Protein AF-A0A1I7TS75-F1 (afdb_monomer_lite)

Secondary structure (DSSP, 8-state):
---PPP---GGG---TTT-TT-------EEEEEETTEEEEEE--GGG-S-HHHHHHHHTTS---TT--

Organism: NCBI:txid1561998

Foldseek 3Di:
DDDDDDDDDPVNDDPLVPPPPDPNLQFDWDWDDDDNDTDIDTLPCVPDPDNVVSCVVCVVPDDDPPSD

Radius of gyration: 16.68 Å; chains: 1; bounding box: 45×33×40 Å

Structure (mmCIF, N/CA/C/O backbone):
data_AF-A0A1I7TS75-F1
#
_entry.id   AF-A0A1I7TS75-F1
#
loop_
_atom_site.group_PDB
_atom_site.id
_atom_site.type_symbol
_atom_site.label_atom_id
_atom_site.label_alt_id
_atom_site.label_comp_id
_atom_site.label_asym_id
_atom_site.label_entity_id
_atom_site.label_seq_id
_atom_site.pdbx_PDB_ins_code
_atom_site.Cartn_x
_atom_site.Cartn_y
_atom_site.Cartn_z
_atom_site.occupancy
_atom_site.B_iso_or_equiv
_atom_site.auth_seq_id
_atom_site.auth_comp_id
_atom_site.auth_asym_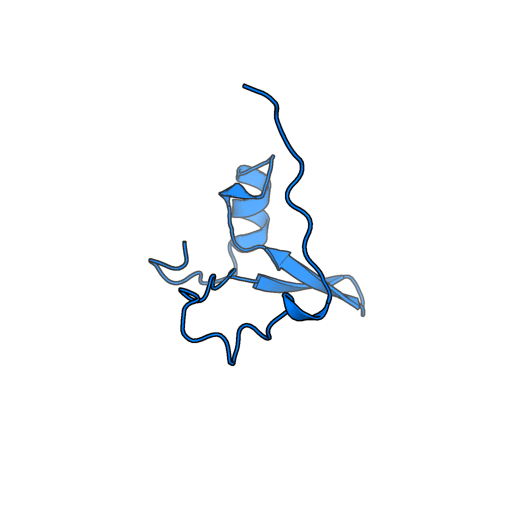id
_atom_site.auth_atom_id
_atom_site.pdbx_PDB_model_num
ATOM 1 N N . MET A 1 1 ? 25.479 21.312 -10.064 1.00 54.22 1 MET A N 1
ATOM 2 C CA . MET A 1 1 ? 24.695 20.150 -10.536 1.00 54.22 1 MET A CA 1
ATOM 3 C C . MET A 1 1 ? 23.302 20.651 -10.910 1.00 54.22 1 MET A C 1
ATOM 5 O O . MET A 1 1 ? 22.554 21.033 -10.019 1.00 54.22 1 MET A O 1
ATOM 9 N N . GLN A 1 2 ? 22.989 20.791 -12.202 1.00 60.31 2 GLN A N 1
ATOM 10 C CA . GLN A 1 2 ? 21.647 21.207 -12.633 1.00 60.31 2 GLN A CA 1
ATOM 11 C C . GLN A 1 2 ? 20.691 20.023 -12.453 1.00 60.31 2 GLN A C 1
ATOM 13 O O . GLN A 1 2 ? 20.897 18.971 -13.052 1.00 60.31 2 GLN A O 1
ATOM 18 N N . LYS A 1 3 ? 19.673 20.173 -11.600 1.00 62.50 3 LYS A N 1
ATOM 19 C CA . LYS A 1 3 ? 18.607 19.175 -11.454 1.00 62.50 3 LYS A CA 1
ATOM 20 C C . LYS A 1 3 ? 17.702 19.280 -12.681 1.00 62.50 3 LYS A C 1
ATOM 22 O O . LYS A 1 3 ? 16.940 20.234 -12.795 1.00 62.50 3 LYS A O 1
ATOM 27 N N . GLN A 1 4 ? 17.821 18.342 -13.613 1.00 72.94 4 GLN A N 1
ATOM 28 C CA . GLN A 1 4 ? 16.886 18.219 -14.729 1.00 72.94 4 GLN A CA 1
ATOM 29 C C . GLN A 1 4 ? 15.744 17.292 -14.312 1.00 72.94 4 GLN A C 1
ATOM 31 O O . GLN A 1 4 ? 15.981 16.235 -13.729 1.00 72.94 4 GLN A O 1
ATOM 36 N N . ALA A 1 5 ? 14.505 17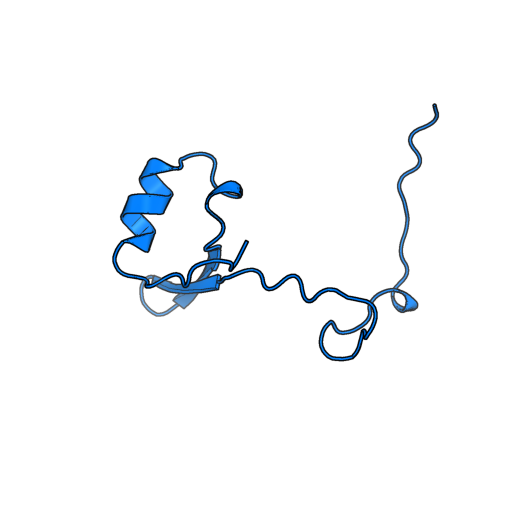.697 -14.586 1.00 71.12 5 ALA A N 1
ATOM 37 C CA . ALA A 1 5 ? 13.361 16.811 -14.434 1.00 71.12 5 ALA A CA 1
ATOM 38 C C . ALA A 1 5 ? 13.405 15.773 -15.560 1.00 71.12 5 ALA A C 1
ATOM 40 O O . ALA A 1 5 ? 13.345 16.138 -16.737 1.00 71.12 5 ALA A O 1
ATOM 41 N N . LEU A 1 6 ? 13.528 14.496 -15.199 1.00 78.25 6 LEU A N 1
ATOM 42 C CA . LEU A 1 6 ? 13.382 13.397 -16.147 1.00 78.25 6 LEU A CA 1
ATOM 43 C C . LEU A 1 6 ? 11.952 13.433 -16.700 1.00 78.25 6 LEU A C 1
ATOM 45 O O . LEU A 1 6 ? 10.987 13.501 -15.938 1.00 78.25 6 LEU A O 1
ATOM 49 N N . ARG A 1 7 ? 11.824 13.450 -18.027 1.00 83.31 7 ARG A N 1
ATOM 50 C CA . ARG A 1 7 ? 10.539 13.377 -18.729 1.00 83.31 7 ARG A CA 1
ATOM 51 C C . ARG A 1 7 ? 10.392 11.970 -19.289 1.00 83.31 7 ARG A C 1
ATOM 53 O O . ARG A 1 7 ? 11.365 11.434 -19.807 1.00 83.31 7 ARG A O 1
ATOM 60 N N . PHE A 1 8 ? 9.192 11.418 -19.203 1.00 83.94 8 PHE A N 1
ATOM 61 C CA . PHE A 1 8 ? 8.828 10.167 -19.859 1.00 83.94 8 PHE A CA 1
ATOM 62 C C . PHE A 1 8 ? 7.662 10.419 -20.817 1.00 83.94 8 PHE A C 1
ATOM 64 O O . PHE A 1 8 ? 6.896 11.375 -20.662 1.00 83.94 8 PHE A O 1
ATOM 71 N N . THR A 1 9 ? 7.568 9.584 -21.838 1.00 87.06 9 THR A N 1
ATOM 72 C CA . THR A 1 9 ? 6.532 9.591 -22.867 1.00 87.06 9 THR A CA 1
ATOM 73 C C . THR A 1 9 ? 5.557 8.442 -22.636 1.00 87.06 9 THR A C 1
ATOM 75 O O . THR A 1 9 ? 5.801 7.554 -21.822 1.00 87.06 9 THR A O 1
ATOM 78 N N . SER A 1 10 ? 4.438 8.425 -23.363 1.00 85.50 10 SER A N 1
ATOM 79 C CA . SER A 1 10 ? 3.499 7.298 -23.308 1.00 85.50 10 SER A C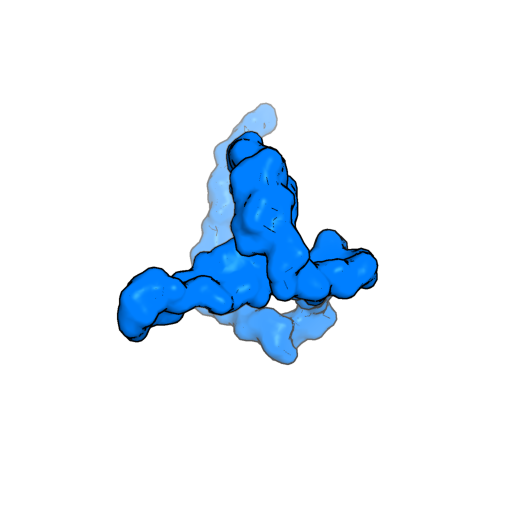A 1
ATOM 80 C C . SER A 1 10 ? 4.121 5.978 -23.771 1.00 85.50 10 SER A C 1
ATOM 82 O O . SER A 1 10 ? 3.686 4.928 -23.319 1.00 85.50 10 S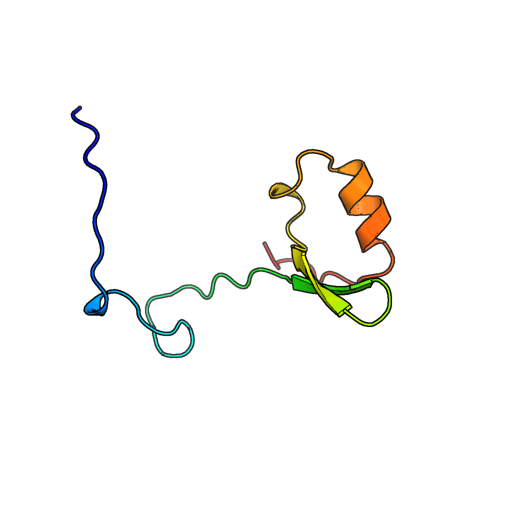ER A O 1
ATOM 84 N N . ALA A 1 11 ? 5.139 6.021 -24.636 1.00 85.19 11 ALA A N 1
ATOM 85 C CA . ALA A 1 11 ? 5.866 4.831 -25.074 1.00 85.19 11 ALA A CA 1
ATOM 86 C C . ALA A 1 11 ? 6.749 4.235 -23.965 1.00 85.19 11 ALA A C 1
ATOM 88 O O . ALA A 1 11 ? 7.037 3.044 -23.992 1.00 85.19 11 ALA A O 1
ATOM 89 N N . ASP A 1 12 ? 7.133 5.047 -22.977 1.00 81.38 12 ASP A N 1
ATOM 90 C CA . ASP A 1 12 ? 7.909 4.606 -21.816 1.00 81.38 12 ASP A CA 1
ATOM 91 C C . ASP A 1 12 ? 7.016 3.975 -20.726 1.00 81.38 12 ASP A C 1
ATOM 93 O O . ASP A 1 12 ? 7.515 3.438 -19.738 1.00 81.38 12 ASP A O 1
ATOM 97 N N . VAL A 1 13 ? 5.685 4.032 -20.885 1.00 81.06 13 VAL A N 1
ATOM 98 C CA . VAL A 1 13 ? 4.719 3.412 -19.969 1.00 81.06 13 VAL A CA 1
ATOM 99 C C . VAL A 1 13 ? 4.481 1.966 -20.401 1.00 81.06 13 VAL A C 1
ATOM 101 O O . VAL A 1 13 ? 3.670 1.686 -21.281 1.00 81.06 13 VAL A O 1
ATOM 104 N N . ILE A 1 14 ? 5.195 1.042 -19.763 1.00 78.19 14 ILE A N 1
ATOM 105 C CA . ILE A 1 14 ? 5.088 -0.401 -20.002 1.00 78.19 14 ILE A CA 1
ATOM 106 C C . ILE A 1 14 ? 4.291 -1.038 -18.857 1.00 78.19 14 ILE A C 1
ATOM 108 O O . ILE A 1 14 ? 4.448 -0.663 -17.695 1.00 78.19 14 ILE A O 1
ATOM 112 N N . ASP A 1 15 ? 3.430 -2.008 -19.172 1.00 74.00 15 ASP A N 1
ATOM 113 C CA . ASP A 1 15 ? 2.729 -2.786 -18.149 1.00 74.00 15 ASP A CA 1
ATOM 114 C C . ASP A 1 15 ? 3.740 -3.620 -17.336 1.00 74.00 15 ASP A C 1
ATOM 116 O O . ASP A 1 15 ? 4.573 -4.357 -17.874 1.00 74.00 15 ASP A O 1
ATOM 120 N N . ALA A 1 16 ? 3.656 -3.510 -16.011 1.00 67.06 16 ALA A N 1
ATOM 121 C CA . ALA A 1 16 ? 4.514 -4.224 -15.073 1.00 67.06 16 ALA A CA 1
ATOM 122 C C . ALA A 1 16 ? 4.418 -5.760 -15.197 1.00 67.06 16 ALA A C 1
ATOM 124 O O . ALA A 1 16 ? 5.315 -6.470 -14.742 1.00 67.06 16 ALA A O 1
ATOM 125 N N . ALA A 1 17 ? 3.351 -6.294 -15.800 1.00 67.56 17 ALA A N 1
ATOM 126 C CA . ALA A 1 17 ? 3.208 -7.715 -16.100 1.00 67.56 17 ALA A CA 1
ATOM 127 C C . ALA A 1 17 ? 4.121 -8.187 -17.245 1.00 67.56 17 ALA A C 1
ATOM 129 O O . ALA A 1 17 ? 4.489 -9.363 -17.270 1.00 67.56 17 ALA A O 1
ATOM 130 N N . VAL A 1 18 ? 4.485 -7.294 -18.172 1.00 71.81 18 VAL A N 1
ATOM 131 C CA . VAL A 1 18 ? 5.263 -7.613 -19.383 1.00 71.81 18 VAL A CA 1
ATOM 132 C C . VAL A 1 18 ? 6.668 -7.014 -19.385 1.00 71.81 18 VAL A C 1
ATOM 134 O O . VAL A 1 18 ? 7.471 -7.416 -20.219 1.00 71.81 18 VAL A O 1
ATOM 137 N N . ALA A 1 19 ? 6.986 -6.103 -18.458 1.00 69.75 19 ALA A N 1
ATOM 138 C CA . ALA A 1 19 ? 8.326 -5.548 -18.270 1.00 69.75 19 ALA A CA 1
ATOM 139 C C . ALA A 1 19 ? 9.254 -6.573 -17.568 1.00 69.75 19 ALA A C 1
ATOM 141 O O . ALA A 1 19 ? 9.161 -6.746 -16.350 1.00 69.75 19 ALA A O 1
ATOM 142 N N . PRO A 1 20 ? 10.170 -7.255 -18.286 1.00 60.03 20 PRO A N 1
ATOM 143 C CA . PRO A 1 20 ? 10.991 -8.332 -17.719 1.00 60.03 20 PRO A CA 1
ATOM 144 C C . PRO A 1 20 ? 12.142 -7.812 -16.844 1.00 60.03 20 PRO A C 1
ATOM 146 O O . PRO A 1 20 ? 12.694 -8.544 -16.027 1.00 60.03 20 PRO A O 1
ATOM 149 N N . GLU A 1 21 ? 12.497 -6.542 -17.015 1.00 60.31 21 GLU A N 1
ATOM 150 C CA . GLU A 1 21 ? 13.560 -5.838 -16.296 1.00 60.31 21 GLU A CA 1
ATOM 151 C C . GLU A 1 21 ? 13.102 -5.229 -14.963 1.00 60.31 21 GLU A C 1
ATOM 153 O O . GLU A 1 21 ? 13.925 -4.838 -14.132 1.00 60.31 21 GLU A O 1
ATOM 158 N N . MET A 1 22 ? 11.792 -5.212 -14.702 1.00 53.59 22 MET A N 1
ATOM 159 C CA . MET A 1 22 ? 11.271 -4.828 -13.399 1.00 53.59 22 MET A CA 1
ATOM 160 C C . MET A 1 22 ? 11.458 -5.978 -12.407 1.00 53.59 22 MET A C 1
ATOM 162 O O . MET A 1 22 ? 10.770 -6.998 -12.465 1.00 53.59 22 MET A O 1
ATOM 166 N N . LYS A 1 23 ? 12.307 -5.765 -11.392 1.00 55.59 23 LYS A N 1
ATOM 167 C CA . LYS A 1 23 ? 12.036 -6.349 -10.071 1.00 55.59 23 LYS A CA 1
ATOM 168 C C . LYS A 1 23 ? 10.620 -5.906 -9.727 1.00 55.59 23 LYS A C 1
ATOM 170 O O . LYS A 1 23 ? 10.421 -4.715 -9.504 1.00 55.59 23 LYS A O 1
ATOM 175 N N . LYS A 1 24 ? 9.636 -6.810 -9.801 1.00 54.56 24 LYS A N 1
ATOM 176 C CA . LYS A 1 24 ? 8.239 -6.491 -9.486 1.00 54.56 24 LYS A CA 1
ATOM 177 C C 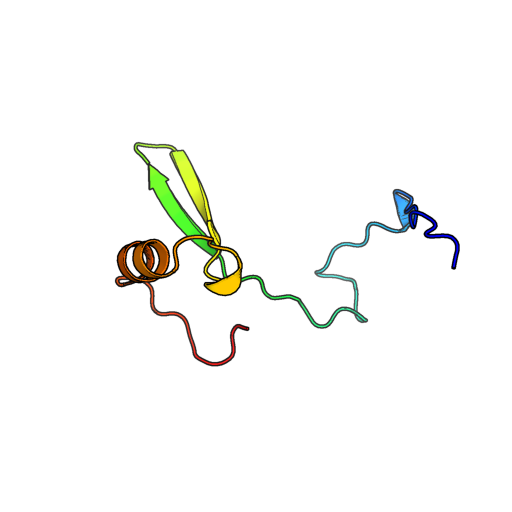. LYS A 1 24 ? 8.229 -5.798 -8.130 1.00 54.56 24 LYS A C 1
ATOM 179 O O . LYS A 1 24 ? 8.462 -6.451 -7.118 1.00 54.56 24 LYS A O 1
ATOM 184 N N . VAL A 1 25 ? 8.016 -4.483 -8.126 1.00 56.72 25 VAL A N 1
ATOM 185 C CA . VAL A 1 25 ? 7.780 -3.731 -6.898 1.00 56.72 25 VAL A CA 1
ATOM 186 C C . VAL A 1 25 ? 6.387 -4.152 -6.476 1.00 56.72 25 VAL A C 1
ATOM 188 O O . VAL A 1 25 ? 5.381 -3.640 -6.967 1.00 56.72 25 VAL A O 1
ATOM 191 N N . TRP A 1 26 ? 6.332 -5.217 -5.687 1.00 59.31 26 TRP A N 1
ATOM 192 C CA . TRP A 1 26 ? 5.087 -5.759 -5.190 1.00 59.31 26 TRP A CA 1
ATOM 193 C C . TRP A 1 26 ? 4.674 -4.871 -4.031 1.00 59.31 26 TRP A C 1
ATOM 195 O O . TRP A 1 26 ? 5.048 -5.134 -2.901 1.00 59.31 26 TRP A O 1
ATOM 205 N N . ILE A 1 27 ? 3.976 -3.772 -4.324 1.00 69.00 27 ILE A N 1
ATOM 206 C CA . ILE A 1 27 ? 3.456 -2.903 -3.269 1.00 69.00 27 ILE A CA 1
ATOM 207 C C . ILE A 1 27 ? 2.336 -3.692 -2.589 1.00 69.00 27 ILE A C 1
ATOM 209 O O . ILE A 1 27 ? 1.309 -3.941 -3.232 1.00 69.00 27 ILE A O 1
ATOM 213 N N . PRO A 1 28 ? 2.509 -4.134 -1.333 1.00 74.06 28 PRO A N 1
ATOM 214 C CA . PRO A 1 28 ? 1.471 -4.887 -0.663 1.00 74.06 28 PRO A CA 1
ATOM 215 C C . PRO A 1 28 ? 0.299 -3.925 -0.420 1.00 74.06 28 PRO A C 1
ATOM 217 O O . PRO A 1 28 ? 0.474 -2.846 0.141 1.00 74.06 28 PRO A O 1
ATOM 220 N N . LEU A 1 29 ? -0.897 -4.274 -0.898 1.00 82.50 29 LEU A N 1
ATOM 221 C CA . LEU A 1 29 ? -2.106 -3.462 -0.741 1.00 82.50 29 LEU A CA 1
ATOM 222 C C . LEU A 1 29 ? -3.191 -4.281 -0.036 1.00 82.50 29 LEU A C 1
ATOM 224 O O . LEU A 1 29 ? -3.432 -5.436 -0.382 1.00 82.50 29 LEU A O 1
ATOM 228 N N . ALA A 1 30 ? -3.892 -3.661 0.908 1.00 83.50 30 ALA A N 1
ATOM 229 C CA . ALA A 1 30 ? -5.117 -4.183 1.501 1.00 83.50 30 ALA A CA 1
ATOM 230 C C . ALA A 1 30 ? -6.342 -3.477 0.913 1.00 83.50 30 ALA A C 1
ATOM 232 O O . ALA A 1 30 ? -6.296 -2.295 0.576 1.00 83.50 30 ALA A O 1
ATOM 233 N N . THR A 1 31 ? -7.464 -4.192 0.825 1.00 84.56 31 THR A N 1
ATOM 234 C CA . THR A 1 31 ? -8.762 -3.586 0.500 1.00 84.56 31 THR A CA 1
ATOM 235 C C . THR A 1 31 ? -9.558 -3.396 1.783 1.00 84.56 31 THR A C 1
ATOM 237 O O . THR A 1 31 ? -9.901 -4.369 2.451 1.00 84.56 31 THR A O 1
ATOM 240 N N . ALA A 1 32 ? -9.878 -2.150 2.114 1.00 84.69 32 ALA A N 1
ATOM 241 C CA . ALA A 1 32 ? -10.815 -1.814 3.176 1.00 84.69 32 ALA A CA 1
ATOM 242 C C . ALA A 1 32 ? -12.158 -1.392 2.579 1.00 84.69 32 ALA A C 1
ATOM 244 O O . ALA A 1 32 ? -12.213 -0.756 1.528 1.00 84.69 32 ALA A O 1
ATOM 245 N N . PHE A 1 33 ? -13.254 -1.707 3.264 1.00 84.75 33 PHE A N 1
ATOM 246 C CA . PHE A 1 33 ? -14.588 -1.261 2.871 1.00 84.75 33 PHE A CA 1
ATOM 247 C C . PHE A 1 33 ? -15.063 -0.170 3.824 1.00 84.75 33 PHE A C 1
ATOM 249 O O . PHE A 1 33 ? -15.309 -0.424 5.001 1.00 84.75 33 PHE A O 1
ATOM 256 N N . VAL A 1 34 ? -15.215 1.050 3.308 1.00 83.12 34 VAL A N 1
ATOM 257 C CA . VAL A 1 34 ? -15.820 2.164 4.047 1.00 83.12 34 VAL A CA 1
ATOM 258 C C . VAL A 1 34 ? -17.243 2.337 3.521 1.00 83.12 34 VAL A C 1
ATOM 260 O O . VAL A 1 34 ? -17.474 2.832 2.413 1.00 83.12 34 VAL A O 1
ATOM 263 N N . GLY A 1 35 ? -18.218 1.834 4.281 1.00 87.00 35 GLY A N 1
ATOM 264 C CA . GLY A 1 35 ? -19.588 1.672 3.794 1.00 87.00 35 GLY A CA 1
ATOM 265 C C . GLY A 1 35 ? -19.648 0.649 2.653 1.00 87.00 35 GLY A C 1
ATOM 266 O O . GLY A 1 35 ? -19.317 -0.514 2.848 1.00 87.00 35 GLY A O 1
ATOM 267 N N . LYS A 1 36 ? -20.064 1.077 1.452 1.00 88.75 36 LYS A N 1
ATOM 268 C CA . LYS A 1 36 ? -20.128 0.229 0.238 1.00 88.75 36 LYS A CA 1
ATOM 269 C C . LYS A 1 36 ? -19.014 0.519 -0.776 1.00 88.75 36 LYS A C 1
ATOM 271 O O . LYS A 1 36 ? -19.100 0.074 -1.917 1.00 88.75 36 LYS A O 1
ATOM 276 N N . LYS A 1 37 ? -18.007 1.312 -0.398 1.00 86.12 37 LYS A N 1
ATOM 277 C CA . LYS A 1 37 ? -16.923 1.716 -1.299 1.00 86.12 37 LYS A CA 1
ATOM 278 C C . LYS A 1 37 ? -15.626 0.995 -0.919 1.00 86.12 37 LYS A C 1
ATOM 280 O O . LYS A 1 37 ? -15.215 1.114 0.238 1.00 86.12 37 LYS A O 1
ATOM 285 N N . PRO A 1 38 ? -14.993 0.262 -1.853 1.00 90.31 38 PRO A N 1
ATOM 286 C CA . PRO A 1 38 ? -13.673 -0.305 -1.625 1.00 90.31 38 PRO A CA 1
ATOM 287 C C . PRO A 1 38 ? -12.614 0.802 -1.676 1.00 90.31 38 PRO A C 1
ATOM 289 O O . PRO A 1 38 ? -12.652 1.673 -2.546 1.00 90.31 38 PRO A O 1
ATOM 292 N N . LEU A 1 39 ? -11.670 0.755 -0.744 1.00 85.94 39 LEU A N 1
ATOM 293 C CA . LEU A 1 39 ? -10.500 1.619 -0.676 1.00 85.94 39 LEU A CA 1
ATOM 294 C C . LEU A 1 39 ? -9.249 0.744 -0.632 1.00 85.94 39 LEU A C 1
ATOM 296 O O . LEU A 1 39 ? -9.184 -0.202 0.153 1.00 85.94 39 LEU A O 1
ATOM 300 N N . LEU A 1 40 ? -8.258 1.075 -1.457 1.00 85.75 40 LEU A N 1
ATOM 301 C CA . LEU A 1 40 ? -6.947 0.439 -1.407 1.00 85.75 40 LEU A CA 1
ATOM 302 C C . LEU A 1 40 ? -6.069 1.171 -0.393 1.00 85.75 40 LEU A C 1
ATOM 304 O O . LEU A 1 40 ? -5.927 2.392 -0.445 1.00 85.75 40 LEU A O 1
ATOM 308 N N . ILE A 1 41 ? -5.500 0.410 0.532 1.00 85.00 41 ILE A N 1
ATOM 309 C CA . ILE A 1 41 ? -4.627 0.878 1.605 1.00 85.00 41 ILE A CA 1
ATOM 310 C C . ILE A 1 41 ? -3.258 0.246 1.379 1.00 85.00 41 ILE A C 1
ATOM 312 O O . ILE A 1 41 ? -3.174 -0.960 1.155 1.00 85.00 41 ILE A O 1
ATOM 316 N N . SER A 1 42 ? -2.194 1.045 1.430 1.00 84.56 42 SER A N 1
ATOM 317 C CA . SER A 1 42 ? -0.836 0.508 1.354 1.00 84.56 42 SER A CA 1
ATOM 318 C C . SER A 1 42 ? -0.498 -0.261 2.627 1.00 84.56 42 SER A C 1
ATOM 320 O O . SER A 1 42 ? -0.773 0.202 3.729 1.00 84.56 42 SER A O 1
ATOM 322 N N . LEU A 1 43 ? 0.105 -1.433 2.480 1.00 84.25 43 LEU A N 1
ATOM 323 C CA . LEU A 1 43 ? 0.665 -2.220 3.577 1.00 84.25 43 LEU A CA 1
ATOM 324 C C . LEU A 1 43 ? 2.163 -1.940 3.769 1.00 84.25 43 LEU A C 1
ATOM 326 O O . LEU A 1 43 ? 2.822 -2.631 4.537 1.00 84.25 43 LEU A O 1
ATOM 330 N N . ASP A 1 44 ? 2.697 -0.911 3.108 1.00 83.62 44 ASP A N 1
ATOM 331 C CA . ASP A 1 44 ? 4.029 -0.394 3.404 1.00 83.62 44 ASP A CA 1
ATOM 332 C C . ASP A 1 44 ? 3.966 0.567 4.597 1.00 83.62 44 ASP A C 1
ATOM 334 O O . ASP A 1 44 ? 3.529 1.717 4.478 1.00 83.62 44 ASP A O 1
ATOM 338 N N . ARG A 1 45 ? 4.468 0.111 5.749 1.00 83.50 45 ARG A N 1
ATOM 339 C CA . ARG A 1 45 ? 4.584 0.919 6.969 1.00 83.50 45 ARG A CA 1
ATOM 340 C C . ARG A 1 45 ? 5.366 2.207 6.724 1.00 83.50 45 ARG A C 1
ATOM 342 O O . ARG A 1 45 ? 5.082 3.216 7.370 1.00 83.50 45 ARG A O 1
ATOM 349 N N . ASN A 1 46 ? 6.335 2.226 5.804 1.00 83.50 46 ASN A N 1
ATOM 350 C CA . ASN A 1 46 ? 7.167 3.395 5.515 1.00 83.50 46 ASN A CA 1
ATOM 351 C C . ASN A 1 46 ? 6.404 4.527 4.820 1.00 83.50 46 ASN A C 1
ATOM 353 O O . ASN A 1 46 ? 6.731 5.690 5.064 1.00 83.50 46 ASN A O 1
ATOM 357 N N . ALA A 1 47 ? 5.333 4.213 4.091 1.00 82.56 47 ALA A N 1
ATOM 358 C CA . ALA A 1 47 ? 4.484 5.192 3.416 1.00 82.56 47 ALA A CA 1
ATOM 359 C C . ALA A 1 47 ? 3.642 6.068 4.371 1.00 82.56 47 ALA A C 1
ATOM 361 O O . ALA A 1 47 ? 3.162 7.128 3.970 1.00 82.56 47 ALA A O 1
ATOM 362 N N . TYR A 1 48 ? 3.463 5.660 5.633 1.00 84.25 48 TYR A N 1
ATOM 363 C CA . TYR A 1 48 ? 2.618 6.367 6.605 1.00 84.25 48 TYR A CA 1
ATOM 364 C C . TYR A 1 48 ? 3.420 7.343 7.465 1.00 84.25 48 TYR A C 1
ATOM 366 O O . TYR A 1 48 ? 4.485 6.999 7.968 1.00 84.25 48 TYR A O 1
ATOM 374 N N . LEU A 1 49 ? 2.904 8.552 7.698 1.00 89.44 49 LEU A N 1
ATOM 375 C CA . LEU A 1 49 ? 3.499 9.473 8.678 1.00 89.44 49 LEU A CA 1
ATOM 376 C C . LEU A 1 49 ? 3.363 8.926 10.105 1.00 89.44 49 LEU A C 1
ATOM 378 O O . LEU A 1 49 ? 4.326 8.933 10.868 1.00 89.44 49 LEU A O 1
ATOM 382 N N . ASP A 1 50 ? 2.177 8.415 10.432 1.00 90.88 50 ASP A N 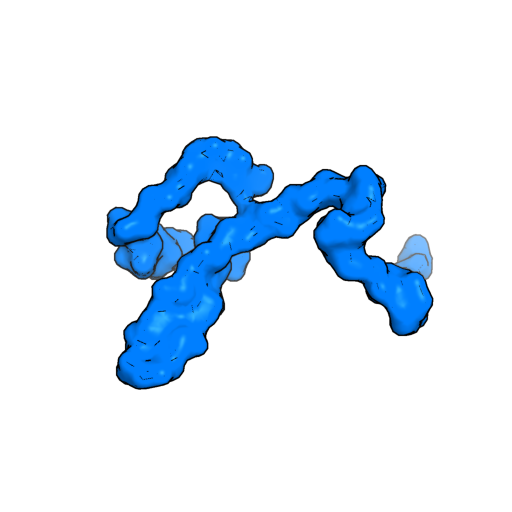1
ATOM 383 C CA . ASP A 1 50 ? 1.880 7.804 11.722 1.00 90.88 50 ASP A CA 1
ATOM 384 C C . ASP A 1 50 ? 1.991 6.280 11.626 1.00 90.88 50 ASP A C 1
ATOM 386 O O . ASP A 1 50 ? 1.152 5.599 11.030 1.00 90.88 50 ASP A O 1
ATOM 390 N N . LYS A 1 51 ? 3.060 5.748 12.219 1.00 89.06 51 LYS A N 1
ATOM 391 C CA . LYS A 1 51 ? 3.331 4.312 12.220 1.00 89.06 51 LYS A CA 1
ATOM 392 C C . LYS A 1 51 ? 2.442 3.544 13.200 1.00 89.06 51 LYS A C 1
ATOM 394 O O . LYS A 1 51 ? 2.143 2.386 12.942 1.00 89.06 51 LYS A O 1
ATOM 399 N N . LEU A 1 52 ? 2.008 4.177 14.291 1.00 90.44 52 LEU A N 1
ATOM 400 C CA . LEU A 1 52 ? 1.133 3.543 15.280 1.00 90.44 52 LEU A CA 1
ATOM 401 C C . LEU A 1 52 ? -0.273 3.368 14.708 1.00 90.44 52 LEU A C 1
ATOM 403 O O . LEU A 1 52 ? -0.877 2.311 14.865 1.00 90.44 52 LEU A O 1
ATOM 407 N N . ALA A 1 53 ? -0.764 4.376 13.981 1.00 86.75 53 ALA A N 1
ATOM 408 C CA . ALA A 1 53 ? -2.023 4.265 13.254 1.00 86.75 53 ALA A CA 1
ATOM 409 C C . ALA A 1 53 ? -1.979 3.138 12.210 1.00 86.75 53 ALA A C 1
ATOM 411 O O . ALA A 1 53 ? -2.948 2.394 12.076 1.00 86.75 53 ALA A O 1
ATOM 412 N N . PHE A 1 54 ? -0.859 2.978 11.496 1.00 88.69 54 PHE A N 1
ATOM 413 C CA . PHE A 1 54 ? -0.669 1.859 10.572 1.00 88.69 54 PHE A CA 1
ATOM 414 C C . PHE A 1 54 ? -0.765 0.504 11.287 1.00 88.69 54 PHE A C 1
ATOM 416 O O . PHE A 1 54 ? -1.530 -0.358 10.851 1.00 88.69 54 PHE A O 1
ATOM 423 N N . ASP A 1 55 ? -0.032 0.332 12.389 1.00 87.50 55 ASP A N 1
ATOM 424 C CA . ASP A 1 55 ? -0.003 -0.924 13.146 1.00 87.50 55 ASP A CA 1
ATOM 425 C C . ASP A 1 55 ? -1.416 -1.279 13.670 1.00 87.50 55 ASP A C 1
ATOM 427 O O . ASP A 1 55 ? -1.873 -2.414 13.534 1.00 87.50 55 ASP A O 1
ATOM 431 N N . GLU A 1 56 ? -2.173 -0.294 14.171 1.00 89.00 56 GLU A N 1
ATOM 432 C CA . GLU A 1 56 ? -3.562 -0.487 14.617 1.00 89.00 56 GLU A CA 1
ATOM 433 C C . GLU A 1 56 ? -4.538 -0.818 13.476 1.00 89.00 56 GLU A C 1
ATOM 435 O O . GLU A 1 56 ? -5.419 -1.668 13.640 1.00 89.00 56 GLU A O 1
ATOM 440 N N . LEU A 1 57 ? -4.398 -0.166 12.316 1.00 85.31 57 LEU A N 1
ATOM 441 C CA . LEU A 1 57 ? -5.265 -0.386 11.151 1.00 85.31 57 LEU A CA 1
ATOM 442 C C . LEU A 1 57 ? -5.013 -1.740 10.480 1.00 85.31 57 LEU A C 1
ATOM 444 O O . LEU A 1 57 ? -5.935 -2.328 9.912 1.00 85.31 57 LEU A O 1
ATOM 448 N N . THR A 1 58 ? -3.776 -2.234 10.538 1.00 85.69 58 THR A N 1
ATOM 449 C CA . THR A 1 58 ? -3.345 -3.448 9.832 1.00 85.69 58 THR A CA 1
ATOM 450 C C . THR A 1 58 ? -3.225 -4.678 10.728 1.00 85.69 58 THR A C 1
ATOM 452 O O . THR A 1 58 ? -2.984 -5.763 10.212 1.00 85.69 58 THR A O 1
ATOM 455 N N . LYS A 1 59 ? -3.508 -4.577 12.035 1.00 87.50 59 LYS A N 1
ATOM 456 C CA . LYS A 1 59 ? -3.410 -5.695 13.000 1.00 87.50 59 LYS A CA 1
ATOM 457 C C . LYS A 1 59 ? -4.171 -6.975 12.632 1.00 87.50 59 LYS A C 1
ATOM 459 O O . LYS A 1 59 ? -3.837 -8.050 13.118 1.00 87.50 59 LYS A O 1
ATOM 464 N N . ASN A 1 60 ? -5.202 -6.864 11.795 1.00 85.12 60 ASN A N 1
ATOM 465 C CA . ASN A 1 60 ? -6.020 -7.994 11.341 1.00 85.12 60 ASN A CA 1
ATOM 466 C C . ASN A 1 60 ? -5.537 -8.597 10.008 1.00 85.12 60 ASN A C 1
ATOM 468 O O . ASN A 1 60 ? -6.146 -9.541 9.508 1.00 85.12 60 ASN A O 1
ATOM 472 N N . VAL A 1 61 ? -4.490 -8.035 9.402 1.00 82.12 61 VAL A N 1
ATOM 473 C CA . VAL A 1 61 ? -3.953 -8.445 8.103 1.00 82.12 61 VAL A CA 1
ATOM 474 C C . VAL A 1 61 ? -2.648 -9.197 8.327 1.00 82.12 61 VAL A C 1
ATOM 476 O O . VAL A 1 61 ? -1.718 -8.687 8.944 1.00 82.12 61 VAL A O 1
ATOM 479 N N . HIS A 1 62 ? -2.563 -10.420 7.805 1.00 75.56 62 HIS A N 1
ATOM 480 C CA . HIS A 1 62 ? -1.312 -11.168 7.817 1.00 75.56 62 HIS A CA 1
ATOM 481 C C . HIS A 1 62 ? -0.425 -10.691 6.663 1.00 75.56 62 HIS A C 1
ATOM 483 O O . HIS A 1 62 ? -0.671 -11.036 5.508 1.00 75.56 62 HIS A O 1
ATOM 489 N N . ILE A 1 63 ? 0.579 -9.873 6.978 1.00 69.31 63 ILE A N 1
ATOM 490 C CA . ILE A 1 63 ? 1.598 -9.429 6.023 1.00 69.31 63 ILE A CA 1
ATOM 491 C C . ILE A 1 63 ? 2.728 -10.470 6.051 1.00 69.31 63 ILE A C 1
ATOM 493 O O . ILE A 1 63 ? 3.348 -10.640 7.105 1.00 69.31 63 ILE A O 1
ATOM 497 N N . PRO A 1 64 ? 2.990 -11.211 4.958 1.00 67.38 64 PRO A N 1
ATOM 498 C CA . PRO A 1 64 ? 4.053 -12.206 4.961 1.00 67.38 64 PRO A CA 1
ATOM 499 C C . PRO A 1 64 ? 5.432 -11.528 5.087 1.00 67.38 64 PRO A C 1
ATOM 501 O O . PRO A 1 64 ? 5.616 -10.412 4.596 1.00 67.38 64 PRO A O 1
ATOM 504 N N . PRO A 1 65 ? 6.416 -12.176 5.732 1.00 61.69 65 PRO A N 1
ATOM 505 C CA . PRO A 1 65 ? 7.767 -11.631 5.838 1.00 61.69 65 PRO A CA 1
ATOM 506 C C . PRO A 1 65 ? 8.432 -11.516 4.452 1.00 61.69 65 PRO A C 1
ATOM 508 O O . PRO A 1 65 ? 8.249 -12.394 3.610 1.00 61.69 65 PRO A O 1
ATOM 511 N N . ASN A 1 66 ? 9.243 -10.467 4.243 1.00 57.66 66 ASN A N 1
ATOM 512 C CA . ASN A 1 66 ? 9.933 -10.109 2.985 1.00 57.66 66 ASN A CA 1
ATOM 513 C C . ASN A 1 66 ? 9.041 -9.547 1.855 1.00 57.66 66 ASN A C 1
ATOM 515 O O . ASN A 1 66 ? 9.322 -9.784 0.681 1.00 57.66 66 ASN A O 1
ATOM 519 N N . HIS A 1 67 ? 7.988 -8.801 2.197 1.00 54.81 67 HIS A N 1
ATOM 520 C CA . HIS A 1 67 ? 7.166 -8.052 1.231 1.00 54.81 67 HIS A CA 1
ATOM 521 C C . HIS A 1 67 ? 7.609 -6.590 1.014 1.00 54.81 67 HIS A C 1
ATOM 523 O O . HIS A 1 67 ? 6.869 -5.828 0.389 1.00 54.81 67 HIS A O 1
ATOM 529 N N . ASP A 1 68 ? 8.798 -6.232 1.506 1.00 47.00 68 ASP A N 1
ATOM 530 C CA . ASP A 1 68 ? 9.395 -4.888 1.461 1.00 47.00 68 ASP A CA 1
ATOM 531 C C . ASP A 1 68 ? 10.237 -4.651 0.192 1.00 47.00 68 ASP A C 1
ATOM 533 O O . ASP A 1 68 ? 10.971 -5.581 -0.231 1.00 47.00 68 ASP A O 1
#

Sequence (68 aa):
MQKQALRFTSADVIDAAVAPEMKKVWIPLATAFVGKKPLLISLDRNAYLDKLAFDELTKNVHIPPNHD

pLDDT: mean 76.87, std 11.86, range [47.0, 90.88]